Protein AF-A7T1J8-F1 (afdb_monomer_lite)

Structure (mmCIF, N/CA/C/O backbone):
data_AF-A7T1J8-F1
#
_entry.id   AF-A7T1J8-F1
#
loop_
_atom_site.group_PDB
_atom_site.id
_atom_site.type_symbol
_atom_site.label_atom_id
_atom_site.label_alt_id
_atom_site.label_comp_id
_atom_site.label_asym_id
_atom_site.label_entity_id
_atom_site.label_seq_id
_atom_site.pdbx_PDB_ins_code
_atom_site.Cartn_x
_atom_site.Cartn_y
_atom_site.Cartn_z
_atom_site.occupancy
_atom_site.B_iso_or_equiv
_atom_site.auth_seq_id
_atom_site.auth_comp_id
_atom_site.auth_asym_id
_atom_site.auth_atom_id
_atom_site.pdbx_PDB_model_num
ATOM 1 N N . LYS A 1 1 ? -3.055 -6.752 31.945 1.00 58.06 1 LYS A N 1
ATOM 2 C CA . LYS A 1 1 ? -2.711 -5.313 31.796 1.00 58.06 1 LYS A CA 1
ATOM 3 C C . LYS A 1 1 ? -3.475 -4.775 30.597 1.00 58.06 1 LYS A C 1
ATOM 5 O O . LYS A 1 1 ? -3.415 -5.422 29.562 1.00 58.06 1 LYS A O 1
ATOM 10 N N . ALA A 1 2 ? -4.186 -3.655 30.730 1.00 76.50 2 ALA A N 1
ATOM 11 C CA . ALA A 1 2 ? -4.752 -2.963 29.573 1.00 76.50 2 ALA A CA 1
ATOM 12 C C . ALA A 1 2 ? -3.613 -2.319 28.764 1.00 76.50 2 ALA A C 1
ATOM 14 O O . ALA A 1 2 ? -2.690 -1.754 29.354 1.00 76.50 2 ALA A O 1
ATOM 15 N N . VAL A 1 3 ? -3.653 -2.447 27.439 1.00 80.12 3 VAL A N 1
ATOM 16 C CA . VAL A 1 3 ? -2.663 -1.881 26.512 1.00 80.12 3 VAL A CA 1
ATOM 17 C C . VAL A 1 3 ? -3.389 -0.907 25.590 1.00 80.12 3 VAL A C 1
ATOM 19 O O . VAL A 1 3 ? -4.510 -1.181 25.176 1.00 80.12 3 VAL A O 1
ATOM 22 N N . GLN A 1 4 ? -2.769 0.239 25.302 1.00 83.38 4 GLN A N 1
ATOM 23 C CA . GLN A 1 4 ? -3.383 1.283 24.474 1.00 83.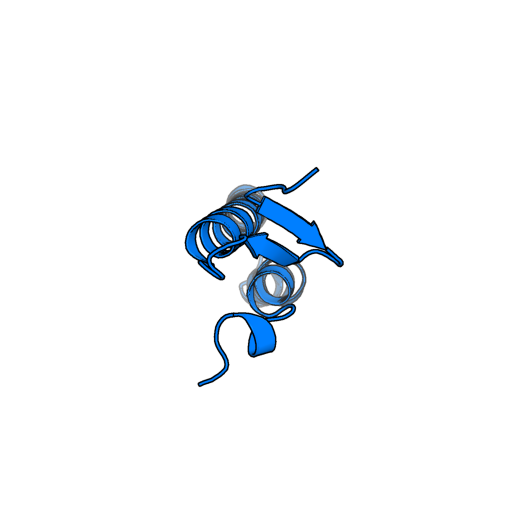38 4 GLN A CA 1
ATOM 24 C C . GLN A 1 4 ? -3.372 0.945 22.979 1.00 83.38 4 GLN A C 1
ATOM 26 O O . GLN A 1 4 ? -4.345 1.230 22.299 1.00 83.38 4 GLN A O 1
ATOM 31 N N . SER A 1 5 ? -2.305 0.318 22.478 1.00 85.00 5 SER A N 1
ATOM 32 C CA . SER A 1 5 ? -2.195 -0.168 21.099 1.00 85.00 5 SER A CA 1
ATOM 33 C C . SER A 1 5 ? -1.423 -1.486 21.073 1.00 85.00 5 SER A C 1
ATOM 35 O O . SER A 1 5 ? -0.408 -1.612 21.766 1.00 85.00 5 SER A O 1
ATOM 37 N N . HIS A 1 6 ? -1.884 -2.471 20.302 1.00 88.94 6 HIS A N 1
ATOM 38 C CA . HIS A 1 6 ? -1.177 -3.737 20.132 1.00 88.94 6 HIS A CA 1
ATOM 39 C C . HIS A 1 6 ? -1.326 -4.305 18.711 1.00 88.94 6 HIS A C 1
ATOM 41 O O . HIS A 1 6 ? -2.439 -4.354 18.183 1.00 88.94 6 HIS A O 1
ATOM 47 N N . PRO A 1 7 ? -0.232 -4.783 18.087 1.00 87.94 7 PRO A N 1
ATOM 48 C CA . PRO A 1 7 ? -0.315 -5.484 16.817 1.00 87.94 7 PRO A CA 1
ATOM 49 C C . PRO A 1 7 ? -0.951 -6.869 16.991 1.00 87.94 7 PRO A C 1
ATOM 51 O O . PRO A 1 7 ? -0.489 -7.691 17.776 1.00 87.94 7 PRO A O 1
ATOM 54 N N . TYR A 1 8 ? -1.976 -7.152 16.199 1.00 88.75 8 TYR A N 1
ATOM 55 C CA . TYR A 1 8 ? -2.661 -8.431 16.118 1.00 88.75 8 TYR A CA 1
ATOM 56 C C . TYR A 1 8 ? -2.860 -8.816 14.649 1.00 88.75 8 TYR A C 1
ATOM 58 O O . TYR A 1 8 ? -3.455 -8.069 13.879 1.00 88.75 8 TYR A O 1
ATOM 66 N N . LEU A 1 9 ? -2.314 -9.968 14.239 1.00 87.94 9 LEU A N 1
ATOM 67 C CA . LEU A 1 9 ? -2.384 -10.477 12.855 1.00 87.94 9 LEU A CA 1
ATOM 68 C C . LEU A 1 9 ? -1.942 -9.464 11.775 1.00 87.94 9 LEU A C 1
ATOM 70 O O . LEU A 1 9 ? -2.443 -9.468 10.656 1.00 87.94 9 LEU A O 1
ATOM 74 N N . GLY A 1 10 ? -0.992 -8.583 12.105 1.00 85.25 10 GLY A N 1
ATOM 75 C CA . GLY A 1 10 ? -0.500 -7.543 11.192 1.00 85.25 10 GLY A CA 1
ATOM 76 C C . GLY A 1 10 ? -1.319 -6.246 11.189 1.00 85.25 10 GLY A C 1
ATOM 77 O O . GLY A 1 10 ? -0.893 -5.276 10.563 1.00 85.25 10 GLY A O 1
ATOM 78 N N . VAL A 1 11 ? -2.427 -6.199 11.933 1.00 87.38 11 VAL A N 1
ATOM 79 C CA . VAL A 1 11 ? -3.243 -5.004 12.174 1.00 87.38 11 VAL A CA 1
ATOM 80 C C . VAL A 1 11 ? -2.898 -4.416 13.534 1.00 87.38 11 VAL A C 1
ATOM 82 O O . VAL A 1 11 ? -2.698 -5.148 14.492 1.00 87.38 11 VAL A O 1
ATOM 85 N N . GLU A 1 12 ? -2.801 -3.098 13.646 1.00 90.19 12 GLU A N 1
ATOM 86 C CA . GLU A 1 12 ? -2.530 -2.452 14.929 1.00 90.19 12 GLU A CA 1
ATOM 87 C C . GLU A 1 12 ? -3.845 -2.000 15.557 1.00 90.19 12 GLU A C 1
ATOM 89 O O . GLU A 1 12 ? -4.486 -1.070 15.074 1.00 90.19 12 GLU A O 1
ATOM 94 N N . LEU A 1 13 ? -4.267 -2.715 16.602 1.00 88.06 13 LEU A N 1
ATOM 95 C CA . LEU A 1 13 ? -5.522 -2.473 17.298 1.00 88.06 13 LEU A CA 1
ATOM 96 C C . LEU A 1 13 ? -5.286 -1.485 18.434 1.00 88.06 13 LEU A C 1
ATOM 98 O O . LEU A 1 13 ? -4.515 -1.765 19.354 1.00 88.06 13 LEU A O 1
ATOM 102 N N . SER A 1 14 ? -5.980 -0.354 18.380 1.00 88.94 14 SER A N 1
ATOM 103 C CA . SER A 1 14 ? -6.001 0.626 19.462 1.00 88.94 14 SER A CA 1
ATO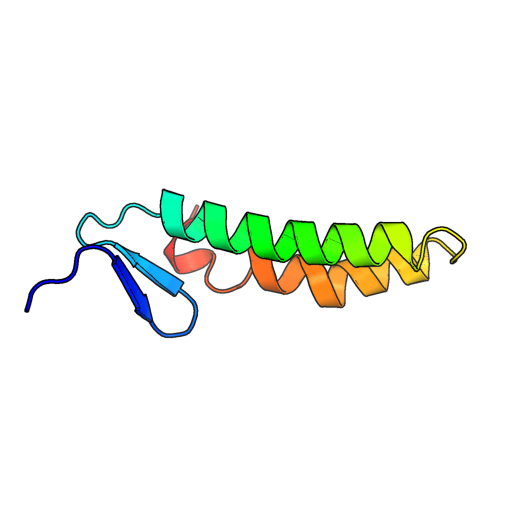M 104 C C . SER A 1 14 ? -7.205 0.399 20.380 1.00 88.94 14 SER A C 1
ATOM 106 O O . SER A 1 14 ? -8.277 -0.001 19.926 1.00 88.94 14 SER A O 1
ATOM 108 N N . SER A 1 15 ? -7.054 0.684 21.673 1.00 87.19 15 SER A N 1
ATOM 109 C CA . SER A 1 15 ? -8.097 0.540 22.704 1.00 87.19 15 SER A CA 1
ATOM 110 C C . SER A 1 15 ? -9.347 1.382 22.417 1.00 87.19 15 SER A C 1
ATOM 112 O O . SER A 1 15 ? -10.462 0.989 22.744 1.00 87.19 15 SER A O 1
ATOM 114 N N . ASN A 1 16 ? -9.151 2.533 21.775 1.00 88.38 16 ASN A N 1
ATOM 115 C CA . ASN A 1 16 ? -10.187 3.459 21.327 1.00 88.38 16 ASN A CA 1
ATOM 116 C C . ASN A 1 16 ? -10.638 3.205 19.877 1.00 88.38 16 ASN A C 1
ATOM 118 O O . ASN A 1 16 ? -11.320 4.055 19.312 1.00 88.38 16 ASN A O 1
ATOM 122 N N . LEU A 1 17 ? -10.210 2.090 19.267 1.00 83.50 17 LEU A N 1
ATOM 123 C CA . LEU A 1 17 ? -10.467 1.730 17.866 1.00 83.50 17 LEU A CA 1
ATOM 124 C C . LEU A 1 17 ? -10.078 2.830 16.865 1.00 83.50 17 LEU A C 1
ATOM 126 O O . LEU A 1 17 ? -10.624 2.923 15.770 1.00 83.50 17 LEU A O 1
ATOM 130 N N . ASN A 1 18 ? -9.114 3.675 17.235 1.00 87.12 18 ASN A N 1
ATOM 131 C CA . ASN A 1 18 ? -8.551 4.661 16.333 1.00 87.12 18 ASN A CA 1
ATOM 132 C C . ASN A 1 18 ? -7.495 4.001 15.433 1.00 87.12 18 ASN A C 1
ATOM 134 O O . ASN A 1 18 ? -6.516 3.431 15.917 1.00 87.12 18 ASN A O 1
ATOM 138 N N . TRP A 1 19 ? -7.680 4.129 14.121 1.00 89.06 19 TRP A N 1
ATOM 139 C CA . TRP A 1 19 ? -6.816 3.524 13.109 1.00 89.06 19 TRP A CA 1
ATOM 140 C C . TRP A 1 19 ? -5.678 4.434 12.632 1.00 89.06 19 TRP A C 1
ATOM 142 O O . TRP A 1 19 ? -4.857 3.999 11.834 1.00 89.06 19 TRP A O 1
ATOM 152 N N . ASN A 1 20 ? -5.554 5.670 13.125 1.00 89.94 20 ASN A N 1
ATOM 153 C CA . ASN A 1 20 ? -4.544 6.629 12.659 1.00 89.94 20 ASN A CA 1
ATOM 154 C C . ASN A 1 20 ? -3.117 6.090 12.804 1.00 89.94 20 ASN A C 1
ATOM 156 O O . ASN A 1 20 ? -2.310 6.209 11.879 1.00 89.94 20 ASN A O 1
ATOM 160 N N . THR A 1 21 ? -2.802 5.476 13.948 1.00 90.00 21 THR A N 1
ATOM 161 C CA . THR A 1 21 ? -1.490 4.858 14.191 1.00 90.00 21 THR A CA 1
ATOM 162 C C . THR A 1 21 ? -1.246 3.714 13.211 1.00 90.00 21 THR A C 1
ATOM 164 O O . THR A 1 21 ? -0.196 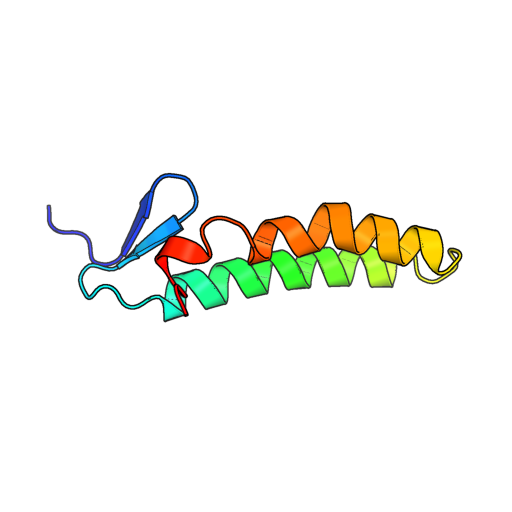3.652 12.571 1.00 90.00 21 THR A O 1
ATOM 167 N N . HIS A 1 22 ? -2.252 2.856 13.030 1.00 91.31 22 HIS A N 1
ATOM 168 C CA . HIS A 1 22 ? -2.205 1.738 12.098 1.00 91.31 22 HIS A CA 1
ATOM 169 C C . HIS A 1 22 ? -1.967 2.201 10.651 1.00 91.31 22 HIS A C 1
ATOM 171 O O . HIS A 1 22 ? -1.015 1.755 10.006 1.00 91.31 22 HIS A O 1
ATOM 177 N N . VAL A 1 23 ? -2.776 3.149 10.173 1.00 92.00 23 VAL A N 1
ATOM 178 C CA . VAL A 1 23 ? -2.698 3.732 8.828 1.00 92.00 23 VAL A CA 1
ATOM 179 C C . VAL A 1 23 ? -1.343 4.399 8.613 1.00 92.00 23 VAL A C 1
ATOM 181 O O . VAL A 1 23 ? -0.673 4.114 7.622 1.00 92.00 23 VAL A O 1
ATOM 184 N N . THR A 1 24 ? -0.872 5.211 9.564 1.00 93.06 24 THR A N 1
ATOM 185 C CA . THR A 1 24 ? 0.450 5.857 9.482 1.00 93.06 24 THR A CA 1
ATOM 186 C C . THR A 1 24 ? 1.566 4.819 9.344 1.00 93.06 24 THR A C 1
ATOM 188 O O . THR A 1 24 ? 2.472 4.970 8.517 1.00 93.06 24 THR A O 1
ATOM 191 N N . ASN A 1 25 ? 1.481 3.720 10.096 1.00 92.56 25 ASN A N 1
ATOM 192 C CA . ASN A 1 25 ? 2.461 2.641 10.050 1.00 92.56 25 ASN A CA 1
ATOM 193 C C . ASN A 1 25 ? 2.429 1.863 8.725 1.00 92.56 25 ASN A C 1
ATOM 195 O O . ASN A 1 25 ? 3.493 1.562 8.168 1.00 92.56 25 ASN A O 1
ATOM 199 N N . ILE A 1 26 ? 1.245 1.560 8.187 1.00 93.50 26 ILE A N 1
ATOM 200 C CA . ILE A 1 26 ? 1.091 0.927 6.868 1.00 93.50 26 ILE A CA 1
ATOM 201 C C . ILE A 1 26 ? 1.619 1.840 5.761 1.00 93.50 26 ILE A C 1
ATOM 203 O O . ILE A 1 26 ? 2.472 1.419 4.973 1.00 93.50 26 ILE A O 1
ATOM 207 N N . VAL A 1 27 ? 1.174 3.098 5.730 1.00 94.00 27 VAL A N 1
ATOM 208 C CA . VAL A 1 27 ? 1.573 4.090 4.724 1.00 94.00 27 VAL A CA 1
ATOM 209 C C . VAL A 1 27 ? 3.084 4.309 4.765 1.00 94.00 27 VAL A C 1
ATOM 211 O O . VAL A 1 27 ? 3.739 4.314 3.723 1.00 94.00 27 VAL A O 1
ATOM 214 N N . GLY A 1 28 ? 3.684 4.384 5.955 1.00 95.50 28 GLY A N 1
ATOM 215 C CA . GLY A 1 28 ? 5.136 4.462 6.114 1.00 95.50 28 GLY A CA 1
ATOM 216 C C . GLY A 1 28 ? 5.879 3.265 5.502 1.00 95.50 28 GLY A C 1
ATOM 217 O O . GLY A 1 28 ? 6.884 3.443 4.809 1.00 95.50 28 GLY A O 1
ATOM 218 N N . LYS A 1 29 ? 5.389 2.034 5.703 1.00 94.19 29 LYS A N 1
ATOM 219 C CA . LYS A 1 29 ? 5.976 0.812 5.109 1.00 94.19 29 LYS A CA 1
ATOM 220 C C . LYS A 1 29 ? 5.790 0.757 3.587 1.00 94.19 29 LYS A C 1
ATOM 222 O O . LYS A 1 29 ? 6.718 0.372 2.866 1.00 94.19 29 LYS A O 1
ATOM 227 N N . ALA A 1 30 ? 4.619 1.158 3.097 1.00 96.12 30 ALA A N 1
ATOM 228 C CA . ALA A 1 30 ? 4.312 1.240 1.674 1.00 96.12 30 ALA A CA 1
ATOM 229 C C . ALA A 1 30 ? 5.218 2.268 0.974 1.00 96.12 30 ALA A C 1
ATOM 231 O O . ALA A 1 30 ? 5.873 1.937 -0.015 1.00 96.12 30 ALA A O 1
ATOM 232 N N . ASN A 1 31 ? 5.374 3.461 1.554 1.00 96.81 31 ASN A N 1
ATOM 233 C CA . ASN A 1 31 ? 6.236 4.521 1.030 1.00 96.81 31 ASN A CA 1
ATOM 234 C C . ASN A 1 31 ? 7.715 4.128 0.986 1.00 96.81 31 ASN A C 1
ATOM 236 O O . ASN A 1 31 ? 8.394 4.424 0.004 1.00 96.81 31 ASN A O 1
ATOM 240 N N . LYS A 1 32 ? 8.226 3.405 1.991 1.00 96.75 32 LYS A N 1
ATOM 241 C CA . LYS A 1 32 ? 9.598 2.859 1.947 1.00 96.75 32 LYS A CA 1
ATOM 242 C C . LYS A 1 32 ? 9.801 1.936 0.744 1.00 96.75 32 LYS A C 1
ATOM 244 O O . LYS A 1 32 ? 10.832 2.003 0.075 1.00 96.75 32 LYS A O 1
ATOM 249 N N . SER A 1 33 ? 8.800 1.114 0.443 1.00 96.06 33 SER A N 1
ATOM 250 C CA . SER A 1 33 ? 8.833 0.170 -0.679 1.00 96.06 33 SER A CA 1
ATOM 251 C C . SER A 1 33 ? 8.693 0.881 -2.023 1.00 96.06 33 SER A C 1
ATOM 253 O O . SER A 1 33 ? 9.434 0.587 -2.957 1.00 96.06 33 SER A O 1
ATOM 255 N N . LEU A 1 34 ? 7.832 1.897 -2.102 1.00 96.31 34 LEU A N 1
ATOM 256 C CA . LEU A 1 34 ? 7.747 2.780 -3.261 1.00 96.31 34 LEU A CA 1
ATOM 257 C C . LEU A 1 34 ? 9.074 3.514 -3.505 1.00 96.31 34 LEU A C 1
ATOM 259 O O . LEU A 1 34 ? 9.555 3.573 -4.633 1.00 96.31 34 LEU A O 1
ATOM 263 N N . GLY A 1 35 ? 9.712 4.025 -2.451 1.00 96.50 35 GLY A N 1
ATOM 264 C CA . GLY A 1 35 ? 11.029 4.653 -2.527 1.00 96.50 35 GLY A CA 1
ATOM 265 C C . GLY A 1 35 ? 12.132 3.684 -2.964 1.00 96.50 35 GLY A C 1
ATOM 266 O O . GLY A 1 35 ? 13.069 4.087 -3.650 1.00 96.50 35 GLY A O 1
ATOM 267 N N . PHE A 1 36 ? 12.039 2.400 -2.608 1.00 95.38 36 PHE A N 1
ATOM 268 C CA . PHE A 1 36 ? 12.923 1.361 -3.142 1.00 95.38 36 PHE A CA 1
ATOM 269 C C . PHE A 1 36 ? 12.714 1.163 -4.650 1.00 95.38 36 PHE A C 1
ATOM 271 O O . PHE A 1 36 ? 13.688 1.204 -5.400 1.00 95.38 36 PHE A O 1
ATOM 278 N N . ILE A 1 37 ? 11.463 1.034 -5.104 1.00 95.75 37 ILE A N 1
ATOM 279 C CA . ILE A 1 37 ? 11.123 0.891 -6.529 1.00 95.75 37 ILE A CA 1
ATOM 280 C C . ILE A 1 37 ? 11.633 2.097 -7.322 1.00 95.75 37 ILE A C 1
ATOM 282 O O . ILE A 1 37 ? 12.339 1.925 -8.308 1.00 95.75 37 ILE A O 1
ATOM 286 N N . ARG A 1 38 ? 11.352 3.322 -6.863 1.00 94.44 38 ARG A N 1
ATOM 287 C CA . ARG A 1 38 ? 11.755 4.556 -7.558 1.00 94.44 38 ARG A CA 1
ATOM 288 C C . ARG A 1 38 ? 13.273 4.692 -7.700 1.00 94.44 38 ARG A C 1
ATOM 290 O O . ARG A 1 38 ? 13.732 5.171 -8.728 1.00 94.44 38 ARG A O 1
ATOM 297 N N . ARG A 1 39 ? 14.044 4.268 -6.692 1.00 96.06 39 ARG A N 1
ATOM 298 C CA . ARG A 1 39 ? 15.515 4.352 -6.713 1.00 96.06 39 ARG A CA 1
ATOM 299 C C . ARG A 1 39 ? 16.177 3.283 -7.582 1.00 96.06 39 ARG A C 1
ATOM 301 O O . ARG A 1 39 ? 17.215 3.563 -8.161 1.00 96.06 39 ARG A O 1
ATOM 308 N N . ASN A 1 40 ? 15.601 2.081 -7.664 1.00 95.06 40 ASN A N 1
ATOM 309 C CA . ASN A 1 40 ? 16.251 0.938 -8.323 1.00 95.06 40 ASN A CA 1
ATOM 310 C C . ASN A 1 40 ? 15.685 0.620 -9.712 1.00 95.06 40 ASN A C 1
ATOM 312 O O . ASN A 1 40 ? 16.409 0.138 -10.572 1.00 95.06 40 ASN A O 1
ATOM 316 N N . LEU A 1 41 ? 14.399 0.888 -9.944 1.00 94.75 41 LEU A N 1
ATOM 317 C CA . LEU A 1 41 ? 13.691 0.536 -11.179 1.00 94.75 41 LEU A CA 1
ATOM 318 C C . LEU A 1 41 ? 13.404 1.764 -12.057 1.00 94.75 41 LEU A C 1
ATOM 320 O O . LEU A 1 41 ? 12.564 1.700 -12.950 1.00 94.75 41 LEU A O 1
ATOM 324 N N . GLY A 1 42 ? 14.085 2.889 -11.813 1.00 90.19 42 GLY A N 1
ATOM 325 C CA . GLY A 1 42 ? 13.873 4.138 -12.553 1.00 90.19 42 GLY A CA 1
ATOM 326 C C . GLY A 1 42 ? 14.154 4.021 -14.057 1.00 90.19 42 GLY A C 1
ATOM 327 O O . GLY A 1 42 ? 13.431 4.608 -14.851 1.00 90.19 42 GLY A O 1
ATOM 328 N N . ALA A 1 43 ? 15.150 3.218 -14.446 1.00 93.19 43 ALA A N 1
ATOM 329 C CA . ALA A 1 43 ? 15.505 2.966 -15.848 1.00 93.19 43 ALA A CA 1
ATOM 330 C C . ALA A 1 43 ? 14.742 1.783 -16.479 1.00 93.19 43 ALA A C 1
ATOM 332 O O . ALA A 1 43 ? 14.940 1.474 -17.652 1.00 93.19 43 ALA A O 1
ATOM 333 N N . CYS A 1 44 ? 13.899 1.085 -15.712 1.00 94.31 44 CYS A N 1
ATOM 334 C CA . CYS A 1 44 ? 13.156 -0.064 -16.215 1.00 94.31 44 CYS A CA 1
ATOM 335 C C . CYS A 1 44 ? 11.906 0.368 -16.998 1.00 94.31 44 CYS A C 1
ATOM 337 O O . CYS A 1 44 ? 11.318 1.411 -16.683 1.00 94.31 44 CYS A O 1
ATOM 339 N N . PRO A 1 45 ? 11.443 -0.466 -17.950 1.00 95.12 45 PRO A N 1
ATOM 340 C CA . PRO A 1 45 ? 10.180 -0.250 -18.642 1.00 95.12 45 PRO A CA 1
ATOM 341 C C . PRO A 1 45 ? 8.996 -0.129 -17.679 1.00 95.12 45 PRO A C 1
ATOM 343 O O . PRO A 1 45 ? 8.973 -0.736 -16.604 1.00 95.12 45 PRO A O 1
ATOM 346 N N . ASP A 1 46 ? 7.977 0.605 -18.107 1.00 94.00 46 ASP A N 1
ATOM 347 C CA . ASP A 1 46 ? 6.814 0.961 -17.292 1.00 94.00 46 ASP A CA 1
ATOM 348 C C . ASP A 1 46 ? 6.099 -0.261 -16.703 1.00 94.00 46 ASP A C 1
ATOM 350 O O . ASP A 1 46 ? 5.818 -0.285 -15.504 1.00 94.00 46 ASP A O 1
ATOM 354 N N . PHE A 1 47 ? 5.925 -1.323 -17.497 1.00 96.62 47 PHE A N 1
ATOM 355 C CA . PHE A 1 47 ? 5.282 -2.564 -17.051 1.00 96.62 47 PHE A CA 1
ATOM 356 C C . PHE A 1 47 ? 6.033 -3.246 -15.891 1.00 96.62 47 PHE A C 1
ATOM 358 O O . PHE A 1 47 ? 5.424 -3.888 -15.035 1.00 96.62 47 PHE A O 1
ATOM 365 N N . VAL A 1 48 ? 7.364 -3.105 -15.823 1.00 96.25 48 VAL A N 1
ATOM 366 C CA . VAL A 1 48 ? 8.174 -3.661 -14.727 1.00 96.25 48 VAL A CA 1
ATOM 367 C C . VAL A 1 48 ? 7.921 -2.873 -13.447 1.00 96.25 48 VAL A C 1
ATOM 369 O O . VAL A 1 48 ? 7.762 -3.463 -12.378 1.00 96.25 48 VAL A O 1
ATOM 372 N N . ARG A 1 49 ? 7.843 -1.541 -13.549 1.00 94.62 49 ARG A N 1
ATOM 373 C CA . ARG A 1 49 ? 7.560 -0.666 -12.402 1.00 94.62 49 ARG A CA 1
ATOM 374 C C . ARG A 1 49 ? 6.143 -0.885 -11.879 1.00 94.62 49 ARG A C 1
ATOM 376 O O . ARG A 1 49 ? 5.955 -0.965 -10.668 1.00 94.62 49 ARG A O 1
ATOM 383 N N . GLU A 1 50 ? 5.176 -1.047 -12.776 1.00 96.31 50 GLU A N 1
ATOM 384 C CA . GLU A 1 50 ? 3.792 -1.380 -12.435 1.00 96.31 50 GLU A CA 1
ATOM 385 C C . GLU A 1 50 ? 3.705 -2.731 -11.714 1.00 96.31 50 GLU A C 1
ATOM 387 O O . GLU A 1 50 ? 3.096 -2.843 -10.645 1.00 96.31 50 GLU A O 1
ATOM 392 N N . ARG A 1 51 ? 4.386 -3.757 -12.234 1.00 97.00 51 ARG A N 1
ATOM 393 C CA . ARG A 1 51 ? 4.420 -5.076 -11.596 1.00 97.00 51 ARG A CA 1
ATOM 394 C C . ARG A 1 51 ? 5.099 -5.036 -10.229 1.00 97.00 51 ARG A C 1
ATOM 396 O O . ARG A 1 51 ? 4.612 -5.638 -9.277 1.00 97.00 51 ARG A O 1
ATOM 403 N N . ALA A 1 52 ? 6.195 -4.298 -10.094 1.00 96.38 52 ALA A N 1
ATOM 404 C CA . ALA A 1 52 ? 6.855 -4.102 -8.806 1.00 96.38 52 ALA A CA 1
ATOM 405 C C . ALA A 1 52 ? 5.945 -3.364 -7.808 1.00 96.38 52 ALA A C 1
ATOM 407 O O . ALA A 1 52 ? 5.890 -3.723 -6.633 1.00 96.38 52 ALA A O 1
ATOM 408 N N . TYR A 1 53 ? 5.189 -2.363 -8.265 1.00 96.50 53 TYR A N 1
ATOM 409 C CA . TYR A 1 53 ? 4.240 -1.635 -7.425 1.00 96.50 53 TYR A CA 1
ATOM 410 C C . TYR A 1 53 ? 3.099 -2.538 -6.941 1.00 96.50 53 TYR A C 1
ATOM 412 O O . TYR A 1 53 ? 2.836 -2.614 -5.739 1.00 96.50 53 TYR A O 1
ATOM 420 N N . THR A 1 54 ? 2.457 -3.262 -7.859 1.00 96.62 54 THR A N 1
ATOM 421 C CA . THR A 1 54 ? 1.337 -4.165 -7.549 1.00 96.62 54 THR A CA 1
ATOM 422 C C . THR A 1 54 ? 1.745 -5.343 -6.668 1.00 96.62 54 THR A C 1
ATOM 424 O O . THR A 1 54 ? 0.940 -5.801 -5.868 1.00 96.62 54 THR A O 1
ATOM 427 N N . THR A 1 55 ? 2.990 -5.812 -6.758 1.00 95.50 55 THR A N 1
ATOM 428 C CA . THR A 1 55 ? 3.485 -6.932 -5.937 1.00 95.50 55 THR A CA 1
ATOM 429 C C . THR A 1 55 ? 4.018 -6.496 -4.575 1.00 95.50 55 THR A C 1
ATOM 431 O O . THR A 1 55 ? 3.840 -7.211 -3.593 1.00 95.50 55 THR A O 1
ATOM 434 N N . LEU A 1 56 ? 4.669 -5.332 -4.481 1.00 95.12 56 LEU A N 1
ATOM 435 C CA . LEU A 1 56 ? 5.340 -4.904 -3.251 1.00 95.12 56 LEU A CA 1
ATOM 436 C C . LEU A 1 56 ? 4.539 -3.859 -2.473 1.00 95.12 56 LEU A C 1
ATOM 438 O O . LEU A 1 56 ? 4.483 -3.914 -1.248 1.00 95.12 56 LEU A O 1
ATOM 442 N N . VAL A 1 57 ? 3.955 -2.867 -3.137 1.00 96.19 57 VAL A N 1
ATOM 443 C CA . VAL A 1 57 ? 3.330 -1.723 -2.455 1.00 96.19 57 VAL A CA 1
ATOM 444 C C . VAL A 1 57 ? 1.856 -1.995 -2.181 1.00 96.19 57 VAL A C 1
ATOM 446 O O . VAL A 1 57 ? 1.424 -1.878 -1.036 1.00 96.19 57 VAL A O 1
ATOM 449 N N . ARG A 1 58 ? 1.110 -2.414 -3.206 1.00 94.56 58 ARG A N 1
ATOM 450 C CA . ARG A 1 58 ? -0.348 -2.587 -3.153 1.00 94.56 58 ARG A CA 1
ATOM 451 C C . ARG A 1 58 ? -0.838 -3.526 -2.033 1.00 94.56 58 ARG A C 1
ATOM 453 O O . ARG A 1 58 ? -1.691 -3.091 -1.260 1.00 94.56 58 ARG A O 1
ATOM 460 N N . PRO A 1 59 ? -0.256 -4.725 -1.813 1.00 94.62 59 PRO A N 1
ATOM 461 C CA . PRO A 1 59 ? -0.763 -5.646 -0.794 1.00 94.62 59 PRO A CA 1
ATOM 462 C C . PRO A 1 59 ? -0.627 -5.099 0.628 1.00 94.62 59 PRO A C 1
ATOM 464 O O . PRO A 1 59 ? -1.392 -5.467 1.510 1.00 94.62 59 PRO A O 1
ATOM 467 N N . ARG A 1 60 ? 0.340 -4.202 0.868 1.00 92.31 60 ARG A N 1
ATOM 468 C CA . ARG A 1 60 ? 0.545 -3.599 2.191 1.00 92.31 60 ARG A CA 1
ATOM 469 C C . ARG A 1 60 ? -0.593 -2.665 2.583 1.00 92.31 60 ARG A C 1
ATOM 471 O O . ARG A 1 60 ? -0.867 -2.562 3.769 1.00 92.31 60 ARG A O 1
ATOM 478 N N . VAL A 1 61 ? -1.192 -1.979 1.611 1.00 90.81 61 VAL A N 1
ATOM 479 C CA . VAL A 1 61 ? -2.274 -1.012 1.842 1.00 90.81 61 VAL A CA 1
ATOM 480 C C . VAL A 1 61 ? -3.635 -1.701 1.808 1.00 90.81 61 VAL A C 1
ATOM 482 O O . VAL A 1 61 ? -4.518 -1.331 2.565 1.00 90.81 61 VAL A O 1
ATOM 485 N N . GLU A 1 62 ? -3.804 -2.728 0.976 1.00 91.12 62 GLU A N 1
ATOM 486 C CA . GLU A 1 62 ? -5.089 -3.429 0.848 1.00 91.12 62 GL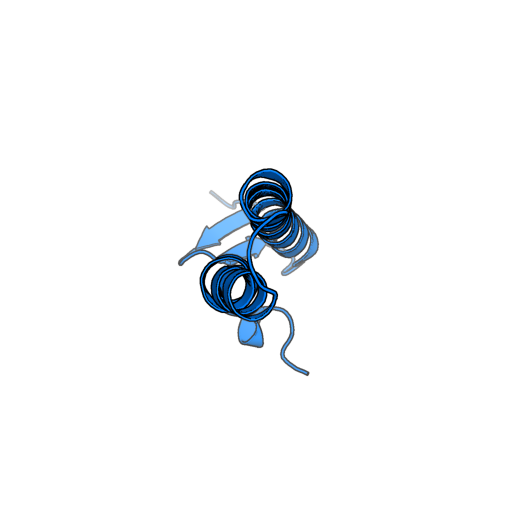U A CA 1
ATOM 487 C C . GLU A 1 62 ? -5.341 -4.453 1.960 1.00 91.12 62 GLU A C 1
ATOM 489 O O . GLU A 1 62 ? -6.497 -4.767 2.260 1.00 91.12 62 GLU A O 1
ATOM 494 N N . PHE A 1 63 ? -4.281 -4.980 2.583 1.00 91.19 63 PHE A N 1
ATOM 495 C CA . PHE A 1 63 ? -4.415 -5.978 3.638 1.00 91.19 63 PHE A CA 1
ATOM 496 C C . PHE A 1 63 ? -5.269 -5.460 4.800 1.00 91.19 63 PHE A C 1
ATOM 498 O O . PHE A 1 63 ? -4.995 -4.406 5.374 1.00 91.19 63 PHE A O 1
ATOM 505 N N . ALA A 1 64 ? -6.286 -6.248 5.156 1.00 84.44 64 ALA A N 1
ATOM 506 C CA . ALA A 1 64 ? -7.221 -5.967 6.241 1.00 84.44 64 ALA A CA 1
ATOM 507 C C . ALA A 1 64 ? -7.945 -4.608 6.139 1.00 84.44 64 ALA A C 1
ATOM 509 O O . ALA A 1 64 ? -8.468 -4.134 7.144 1.00 84.44 64 ALA A O 1
ATOM 510 N N . SER A 1 65 ? -8.021 -4.013 4.940 1.00 86.75 65 SER A N 1
ATOM 511 C CA . SER A 1 65 ? -8.784 -2.780 4.669 1.00 86.75 65 SER A CA 1
ATOM 512 C C . SER A 1 65 ? -10.223 -2.862 5.168 1.00 86.75 65 SER A C 1
ATOM 514 O O . SER A 1 65 ? -10.671 -1.964 5.863 1.00 86.75 65 SER A O 1
ATOM 516 N N . SER A 1 66 ? -10.889 -4.003 4.989 1.00 86.94 66 SER A N 1
ATOM 517 C CA . SER A 1 66 ? -12.244 -4.248 5.504 1.00 86.94 66 SER A CA 1
ATOM 518 C C . SER A 1 66 ? -12.409 -4.079 7.023 1.00 86.94 66 SER A C 1
ATOM 520 O O . SER A 1 66 ? -13.534 -3.992 7.503 1.00 86.94 66 SER A O 1
ATOM 522 N N . VAL A 1 67 ? -11.319 -4.105 7.798 1.00 85.25 67 VAL A N 1
ATOM 523 C CA . VAL A 1 67 ? -11.346 -3.938 9.259 1.00 85.25 67 VAL A CA 1
ATOM 524 C C . VAL A 1 67 ? -11.296 -2.461 9.657 1.00 85.25 67 VAL A C 1
ATOM 526 O O . VAL A 1 67 ? -11.943 -2.081 10.630 1.00 85.25 67 VAL A O 1
ATOM 529 N N . TRP A 1 68 ? -10.526 -1.640 8.938 1.00 84.88 68 TRP A N 1
ATOM 530 C CA . TRP A 1 68 ? -10.263 -0.243 9.306 1.00 84.88 68 TRP A CA 1
ATOM 531 C C . TRP A 1 68 ? -10.912 0.791 8.370 1.00 84.88 68 TRP A C 1
ATOM 533 O O . TRP A 1 68 ? -11.038 1.945 8.772 1.00 84.88 68 TRP A O 1
ATOM 543 N N . ASP A 1 69 ? -11.354 0.381 7.178 1.00 81.75 69 ASP A N 1
ATOM 544 C CA . ASP A 1 69 ? -12.062 1.187 6.172 1.00 81.75 69 ASP A CA 1
ATOM 545 C C . ASP A 1 69 ? -13.080 0.329 5.380 1.00 81.75 69 ASP A C 1
ATOM 547 O O . ASP A 1 69 ? -12.786 -0.173 4.293 1.00 81.75 69 ASP A O 1
ATOM 551 N N . PRO A 1 70 ? -14.261 0.048 5.962 1.00 78.81 70 PRO A N 1
ATOM 552 C CA . PRO A 1 70 ? -15.236 -0.875 5.380 1.00 78.81 70 PRO A CA 1
ATOM 553 C C . PRO A 1 70 ? -16.125 -0.299 4.255 1.00 78.81 70 PRO A C 1
ATOM 555 O O . PRO A 1 70 ? -16.881 -1.082 3.672 1.00 78.81 70 PRO A O 1
ATOM 558 N N . HIS A 1 71 ? -16.084 1.011 3.954 1.00 69.00 71 HIS A N 1
ATOM 559 C CA . HIS A 1 71 ? -17.031 1.683 3.042 1.00 69.00 71 HIS A CA 1
ATOM 560 C C . HIS A 1 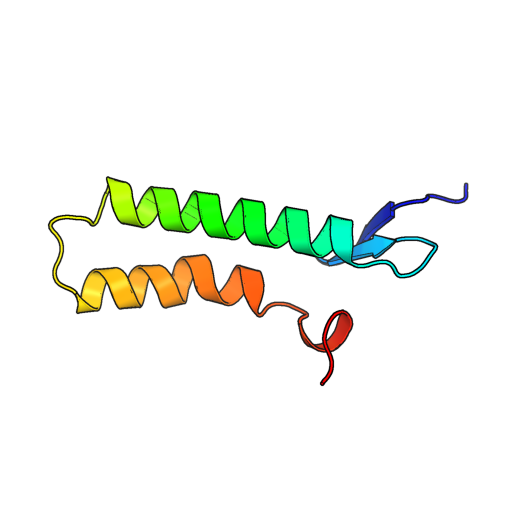71 ? -16.415 2.787 2.179 1.00 69.00 71 HIS A C 1
ATOM 562 O O . HIS A 1 71 ? -15.951 3.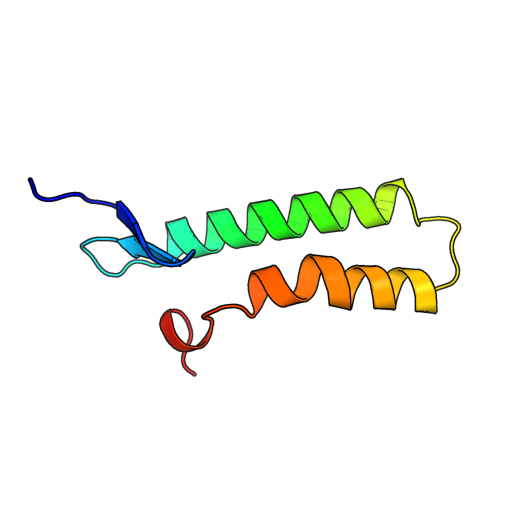789 2.761 1.00 69.00 71 HIS A O 1
#

pLDDT: mean 90.48, std 6.76, range [58.06, 97.0]

Secondary structure (DSSP, 8-state):
---SEEEETTEEEETT---HHHHHHHHHHHHHHHHHHHHHSTTS-HHHHHHHIIIIIHHHHHTTHHHH---

Sequence (71 aa):
KAVQSHPYLGVELSSNLNWNTHVTNIVGKANKSLGFIRRNLGACPDFVRERAYTTLVRPRVEFASSVWDPH

Organism: Nematostella vectensis (NCBI:txid45351)

Foldseek 3Di:
DDDQWDDDPLAIAGPVRDCPVRQVVLVVQLVVQLVVLCVPCVVPDPVVSVVSSVVRRVCSNPPPCCVNPVD

Radius of gyration: 15.09 Å; chains: 1; bounding box: 33×17×50 Å